Protein AF-U7QLT5-F1 (afdb_monomer_lite)

pLDDT: mean 71.06, std 17.13, range [37.44, 96.19]

Radius of gyration: 25.37 Å; chains: 1; bounding box: 46×71×43 Å

Organism: NCBI:txid1348334

Sequence (72 aa):
MTEITSKIELPPPFPDHTQLPESDGTFVKNFYNHPQSILLTDSIGPILQKIHPDGQYAIGHSSPRCKLPELL

Structure (mmCIF, N/CA/C/O backbone):
data_AF-U7QLT5-F1
#
_entry.id   AF-U7QLT5-F1
#
loop_
_atom_site.group_PDB
_atom_site.id
_atom_site.type_symbol
_atom_site.label_atom_id
_atom_site.label_alt_id
_atom_site.label_comp_id
_atom_site.label_asym_id
_atom_site.label_entity_id
_atom_site.label_seq_id
_atom_site.pdbx_PDB_ins_code
_atom_site.Cartn_x
_atom_site.Cartn_y
_atom_site.Cartn_z
_atom_site.occupancy
_atom_site.B_iso_or_equiv
_atom_site.auth_seq_id
_atom_site.auth_comp_id
_atom_site.auth_asym_id
_atom_site.auth_atom_id
_atom_site.pdbx_PDB_model_num
ATOM 1 N N . MET A 1 1 ? 24.877 52.811 -28.795 1.00 41.41 1 MET A N 1
ATOM 2 C CA . MET A 1 1 ? 24.231 51.996 -27.749 1.00 41.41 1 MET A CA 1
ATOM 3 C C . MET A 1 1 ? 24.522 50.552 -28.109 1.00 41.41 1 MET A C 1
ATOM 5 O O . MET A 1 1 ? 23.946 50.055 -29.064 1.00 41.41 1 MET A O 1
ATOM 9 N N . THR A 1 2 ? 25.545 49.957 -27.503 1.00 43.22 2 THR A N 1
ATOM 10 C CA . THR A 1 2 ? 26.045 48.631 -27.895 1.00 43.22 2 THR A CA 1
ATOM 11 C C . THR A 1 2 ? 25.375 47.606 -26.987 1.00 43.22 2 THR A C 1
ATOM 13 O O . THR A 1 2 ? 25.684 47.555 -25.800 1.00 43.22 2 THR A O 1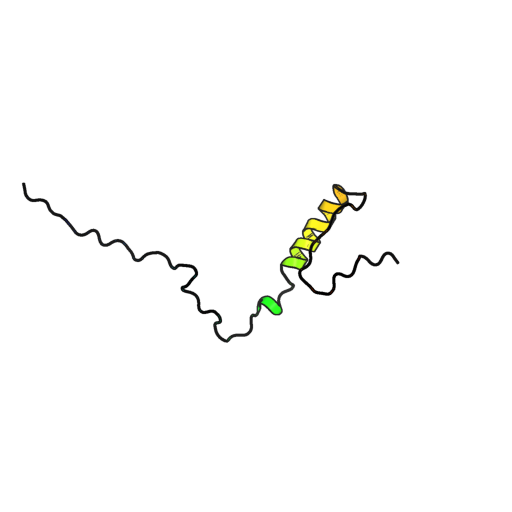
ATOM 16 N N . GLU A 1 3 ? 24.403 46.856 -27.508 1.00 60.00 3 GLU A N 1
ATOM 17 C CA . GLU A 1 3 ? 23.735 45.793 -26.754 1.00 60.00 3 GLU A CA 1
ATOM 18 C C . GLU A 1 3 ? 24.662 44.583 -26.632 1.00 60.00 3 GLU A C 1
ATOM 20 O O . GLU A 1 3 ? 25.001 43.914 -27.607 1.00 60.00 3 GLU A O 1
ATOM 25 N N . ILE A 1 4 ? 25.089 44.314 -25.403 1.00 60.72 4 ILE A N 1
ATOM 26 C CA . ILE A 1 4 ? 25.855 43.127 -25.039 1.00 60.72 4 ILE A CA 1
ATOM 27 C C . ILE A 1 4 ? 24.837 42.012 -24.791 1.00 60.72 4 ILE A C 1
ATOM 29 O O . ILE A 1 4 ? 24.346 41.843 -23.679 1.00 60.72 4 ILE A O 1
ATOM 33 N N . THR A 1 5 ? 24.471 41.267 -25.835 1.00 65.56 5 THR A N 1
ATOM 34 C CA . THR A 1 5 ? 23.715 40.017 -25.659 1.00 65.56 5 THR A CA 1
ATOM 35 C C . THR A 1 5 ? 24.706 38.933 -25.248 1.00 65.56 5 THR A C 1
ATOM 37 O O . THR A 1 5 ? 25.204 38.171 -26.077 1.00 65.56 5 THR A O 1
ATOM 40 N N . SER A 1 6 ? 25.062 38.893 -23.964 1.00 69.75 6 SER A N 1
ATOM 41 C CA . SER A 1 6 ? 25.726 37.721 -23.401 1.00 69.75 6 SER A CA 1
ATOM 42 C C . SER A 1 6 ? 24.724 36.570 -23.437 1.00 69.75 6 SER A C 1
ATOM 44 O O . SER A 1 6 ? 23.674 36.609 -22.799 1.00 69.75 6 SER A O 1
ATOM 46 N N . LYS A 1 7 ? 25.016 35.550 -24.245 1.00 75.19 7 LYS A N 1
ATOM 47 C CA . LYS A 1 7 ? 24.236 34.315 -24.286 1.00 75.19 7 LYS A CA 1
ATOM 48 C C . LYS A 1 7 ? 24.266 33.700 -22.885 1.00 75.19 7 LYS A C 1
ATOM 50 O O . LYS A 1 7 ? 25.301 33.206 -22.453 1.00 75.19 7 LYS A O 1
ATOM 55 N N . ILE A 1 8 ? 23.151 33.783 -22.165 1.00 77.12 8 ILE A N 1
ATOM 56 C CA . ILE A 1 8 ? 22.988 33.119 -20.873 1.00 77.12 8 ILE A CA 1
ATOM 57 C C . ILE A 1 8 ? 22.886 31.626 -21.184 1.00 77.12 8 ILE A C 1
ATOM 59 O O . ILE A 1 8 ? 21.860 31.160 -21.679 1.00 77.12 8 ILE A O 1
ATOM 63 N N . GLU A 1 9 ? 23.969 30.882 -20.969 1.00 80.50 9 GLU A N 1
ATOM 64 C CA . GLU A 1 9 ? 23.919 29.424 -21.035 1.00 80.50 9 GLU A CA 1
ATOM 65 C C . GLU A 1 9 ? 23.173 28.915 -19.805 1.00 80.50 9 GLU A C 1
ATOM 67 O O . GLU A 1 9 ? 23.661 28.980 -18.677 1.00 80.50 9 GLU A O 1
ATOM 72 N N . LEU A 1 10 ? 21.938 28.470 -20.027 1.00 80.81 10 LEU A N 1
ATOM 73 C CA . LEU A 1 10 ? 21.151 27.812 -18.998 1.00 80.81 10 LEU A CA 1
ATOM 74 C C . LEU A 1 10 ? 21.727 26.412 -18.740 1.00 80.81 10 LEU A C 1
ATOM 76 O O . LEU A 1 10 ? 22.182 25.758 -19.684 1.00 80.81 10 LEU A O 1
ATOM 80 N N . PRO A 1 11 ? 21.694 25.931 -17.485 1.00 83.00 11 PRO A N 1
ATOM 81 C CA . PRO A 1 11 ? 22.060 24.556 -17.191 1.00 83.00 11 PRO A CA 1
ATOM 82 C C . PRO A 1 11 ? 21.141 23.586 -17.949 1.00 83.00 11 PRO A C 1
ATOM 84 O O . PRO A 1 11 ? 19.998 23.937 -18.268 1.00 83.00 11 PRO A O 1
ATOM 87 N N . PRO A 1 12 ? 21.618 22.362 -18.236 1.00 82.06 12 PRO A N 1
ATOM 88 C CA . PRO A 1 12 ? 20.787 21.346 -18.863 1.00 82.06 12 PRO A CA 1
ATOM 89 C C . PRO A 1 12 ? 19.521 21.090 -18.026 1.00 82.06 12 PRO A C 1
ATOM 91 O O . PRO A 1 12 ? 19.568 21.184 -16.794 1.00 82.06 12 PRO A O 1
ATOM 94 N N . PRO A 1 13 ? 18.384 20.784 -18.675 1.00 82.12 13 PRO A N 1
ATOM 95 C CA . PRO A 1 13 ? 17.139 20.494 -17.978 1.00 82.12 13 PRO A CA 1
ATOM 96 C C . PRO A 1 13 ? 17.297 19.268 -17.075 1.00 82.12 13 PRO A C 1
ATOM 98 O O . PRO A 1 13 ? 18.083 18.362 -17.359 1.00 82.12 13 PRO A O 1
ATOM 101 N N . PHE A 1 14 ? 16.530 19.240 -15.985 1.00 85.12 14 PHE A N 1
ATOM 102 C CA . PHE A 1 14 ? 16.464 18.069 -15.119 1.00 85.12 14 PHE A CA 1
ATOM 103 C C . PHE A 1 14 ? 15.996 16.833 -15.900 1.00 85.12 14 PHE A C 1
ATOM 105 O O . PHE A 1 14 ? 15.219 16.971 -16.850 1.00 85.12 14 PHE A O 1
ATOM 112 N N . PRO A 1 15 ? 16.447 15.633 -15.501 1.00 84.06 15 PRO A N 1
ATOM 113 C CA . PRO A 1 15 ? 16.052 14.406 -16.161 1.00 84.06 15 PRO A CA 1
ATOM 114 C C . PRO A 1 15 ? 14.539 14.181 -16.081 1.00 84.06 15 PRO A C 1
ATOM 116 O O . PRO A 1 15 ? 13.923 14.396 -15.036 1.00 84.06 15 PRO A O 1
ATOM 119 N N . ASP A 1 16 ? 13.942 13.749 -17.189 1.00 80.12 16 ASP A N 1
ATOM 120 C CA . ASP A 1 16 ? 12.527 13.390 -17.267 1.00 80.12 16 ASP A CA 1
ATOM 121 C C . ASP A 1 16 ? 12.297 11.878 -17.047 1.00 80.12 16 ASP A C 1
ATOM 123 O O . ASP A 1 16 ? 13.227 11.070 -17.002 1.00 80.12 16 ASP A O 1
ATOM 127 N N . HIS A 1 17 ? 11.029 11.486 -16.899 1.00 75.88 17 HIS A N 1
ATOM 128 C CA . HIS A 1 17 ? 10.617 10.106 -16.613 1.00 75.88 17 HIS A CA 1
ATOM 129 C C . HIS A 1 17 ? 10.932 9.094 -17.733 1.00 75.88 17 HIS A C 1
ATOM 131 O O . HIS A 1 17 ? 10.774 7.896 -17.517 1.00 75.88 17 HIS A O 1
ATOM 137 N N . THR A 1 18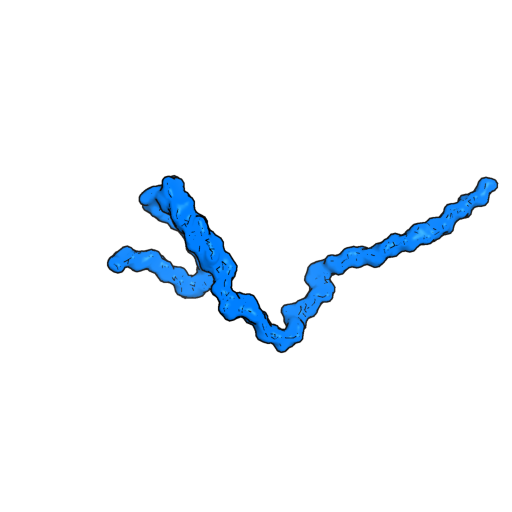 ? 11.368 9.547 -18.911 1.00 81.19 18 THR A N 1
ATOM 138 C CA . THR A 1 18 ? 11.776 8.699 -20.044 1.00 81.19 18 THR A CA 1
ATOM 139 C C . THR A 1 18 ? 13.260 8.332 -20.010 1.00 81.19 18 THR A C 1
ATOM 141 O O . THR A 1 18 ? 13.714 7.512 -20.802 1.00 81.19 18 THR A O 1
ATOM 144 N N . GLN A 1 19 ? 14.028 8.918 -19.087 1.00 82.19 19 GLN A N 1
ATOM 145 C CA . GLN A 1 19 ? 15.488 8.794 -19.048 1.00 82.19 19 GLN A CA 1
ATOM 146 C C . GLN A 1 19 ? 15.989 7.619 -18.203 1.00 82.19 19 GLN A C 1
ATOM 148 O O . GLN A 1 19 ? 17.197 7.406 -18.094 1.00 82.19 19 GLN A O 1
ATOM 153 N N . LEU A 1 20 ? 15.077 6.846 -17.611 1.00 74.56 20 LEU A N 1
ATOM 154 C CA . LEU A 1 20 ? 15.407 5.590 -16.950 1.00 74.56 20 LEU A CA 1
ATOM 155 C C . LEU A 1 20 ? 15.138 4.419 -17.905 1.00 74.56 20 LEU A C 1
ATOM 157 O O . LEU A 1 20 ? 14.092 4.401 -18.558 1.00 74.56 20 LEU A O 1
ATOM 161 N N . PRO A 1 21 ? 16.053 3.436 -17.999 1.00 73.94 21 PRO A N 1
ATOM 162 C CA . PRO A 1 21 ? 15.788 2.221 -18.755 1.00 73.94 21 PRO A CA 1
ATOM 163 C C . PRO A 1 21 ? 14.613 1.459 -18.128 1.00 73.94 21 PRO A C 1
ATOM 165 O O . PRO A 1 21 ? 14.407 1.510 -16.917 1.00 73.94 21 PRO A O 1
ATOM 168 N N . GLU A 1 22 ? 13.870 0.713 -18.948 1.00 70.69 22 GLU A N 1
ATOM 169 C CA . GLU A 1 22 ? 12.768 -0.151 -18.488 1.00 70.69 22 GLU A CA 1
ATOM 170 C C . GLU A 1 22 ? 13.225 -1.136 -17.389 1.00 70.69 22 GLU A C 1
ATOM 172 O O . GLU A 1 22 ? 12.475 -1.459 -16.470 1.00 70.69 22 GLU A O 1
ATOM 177 N N . SER A 1 23 ? 14.479 -1.592 -17.466 1.00 74.31 23 SER A N 1
ATOM 178 C CA . SER A 1 23 ? 15.118 -2.489 -16.507 1.00 74.31 23 SER A CA 1
ATOM 179 C C . SER A 1 23 ? 16.635 -2.281 -16.517 1.00 74.31 23 SER A C 1
ATOM 181 O O . SER A 1 23 ? 17.218 -1.971 -17.555 1.00 74.31 23 SER A O 1
ATOM 183 N N . ASP A 1 24 ? 17.294 -2.494 -15.379 1.00 78.69 24 ASP A N 1
ATOM 184 C CA . ASP A 1 24 ? 18.758 -2.555 -15.269 1.00 78.69 24 ASP A CA 1
ATOM 185 C C . ASP A 1 24 ? 19.307 -3.991 -15.421 1.00 78.69 24 ASP A C 1
ATOM 187 O O . ASP A 1 24 ? 20.490 -4.242 -15.188 1.00 78.69 24 ASP A O 1
ATOM 191 N N . GLY A 1 25 ? 18.452 -4.951 -15.803 1.00 77.81 25 GLY A N 1
ATOM 192 C CA . GLY A 1 25 ? 18.806 -6.366 -15.945 1.00 77.81 25 GLY A CA 1
ATOM 193 C C . GLY A 1 25 ? 19.058 -7.083 -14.616 1.00 77.81 25 GLY A C 1
ATOM 194 O O . GLY A 1 25 ? 19.430 -8.258 -14.616 1.00 77.81 25 GLY A O 1
ATOM 195 N N . THR A 1 26 ? 18.856 -6.410 -13.480 1.00 78.56 26 THR A N 1
ATOM 196 C CA . THR A 1 26 ? 18.955 -7.014 -12.153 1.00 78.56 26 THR A CA 1
ATOM 197 C C . THR A 1 26 ? 17.579 -7.431 -11.650 1.00 78.56 26 THR A C 1
ATOM 199 O O . THR A 1 26 ? 16.547 -6.844 -11.979 1.00 78.56 26 THR A O 1
ATOM 202 N N . PHE A 1 27 ? 17.536 -8.488 -10.838 1.00 71.06 27 PHE A N 1
ATOM 203 C CA . PHE A 1 27 ? 16.292 -8.857 -10.175 1.00 71.06 27 PHE A CA 1
ATOM 204 C C . PHE A 1 27 ? 15.852 -7.735 -9.237 1.00 71.06 27 PHE A C 1
ATOM 206 O O . PHE A 1 27 ? 16.620 -7.292 -8.379 1.00 71.06 27 PHE A O 1
ATOM 213 N N . VAL A 1 28 ? 14.586 -7.332 -9.361 1.00 65.12 28 VAL A N 1
ATOM 214 C CA . VAL A 1 28 ? 13.962 -6.340 -8.486 1.00 65.12 28 VAL A CA 1
ATOM 215 C C . VAL A 1 28 ? 14.027 -6.840 -7.044 1.00 65.12 28 VAL A C 1
ATOM 217 O O . VAL A 1 28 ? 13.237 -7.679 -6.614 1.00 65.12 28 VAL A O 1
ATOM 220 N N . LYS A 1 2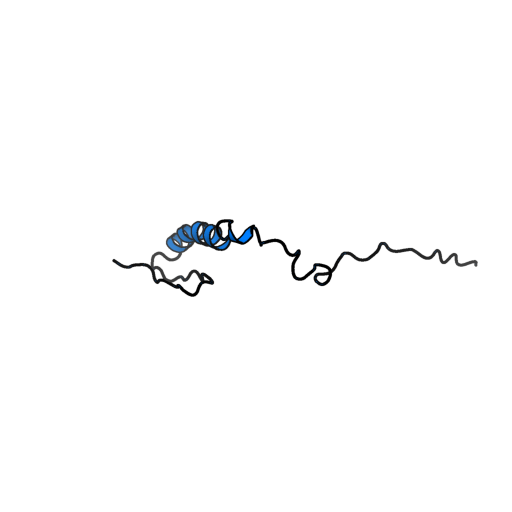9 ? 14.962 -6.297 -6.260 1.00 66.00 29 LYS A N 1
ATOM 221 C CA . LYS A 1 29 ? 15.123 -6.651 -4.840 1.00 66.00 29 LYS A CA 1
ATOM 222 C C . LYS A 1 29 ? 13.883 -6.305 -4.008 1.00 66.00 29 LYS A C 1
ATOM 224 O O . LYS A 1 29 ? 13.642 -6.946 -2.990 1.00 66.00 29 LYS A O 1
ATOM 229 N N . ASN A 1 30 ? 13.055 -5.366 -4.478 1.00 62.09 30 ASN A N 1
ATOM 230 C CA . ASN A 1 30 ? 11.779 -5.013 -3.848 1.00 62.09 30 ASN A CA 1
ATOM 231 C C . ASN A 1 30 ? 10.761 -6.159 -3.808 1.00 62.09 30 ASN A C 1
ATOM 233 O O . ASN A 1 30 ? 9.861 -6.097 -2.981 1.00 62.09 30 ASN A O 1
ATOM 237 N N . PHE A 1 31 ? 10.905 -7.206 -4.628 1.00 58.97 31 PHE A N 1
ATOM 238 C CA . PHE A 1 31 ? 10.043 -8.393 -4.539 1.00 58.97 31 PHE A CA 1
ATOM 239 C C . PHE A 1 31 ? 10.311 -9.248 -3.293 1.00 58.97 31 PHE A C 1
ATOM 241 O O . PHE A 1 31 ? 9.438 -10.004 -2.878 1.00 58.97 31 PHE A O 1
ATOM 248 N N . TYR A 1 32 ? 11.506 -9.137 -2.704 1.00 56.84 32 TYR A N 1
ATOM 249 C CA . TYR A 1 32 ? 11.880 -9.849 -1.477 1.00 56.84 32 TYR A CA 1
ATOM 250 C C . TYR A 1 32 ? 11.627 -9.027 -0.214 1.00 56.84 32 TYR A C 1
ATOM 252 O O . TYR A 1 32 ? 11.579 -9.582 0.883 1.00 56.84 32 TYR A O 1
ATOM 260 N N . ASN A 1 33 ? 11.466 -7.710 -0.353 1.00 58.16 33 ASN A N 1
ATOM 261 C CA . ASN A 1 33 ? 10.978 -6.887 0.739 1.00 58.16 33 ASN A CA 1
ATOM 262 C C . ASN A 1 33 ? 9.509 -7.236 0.983 1.00 58.16 33 ASN A C 1
ATOM 264 O O . ASN A 1 33 ? 8.752 -7.449 0.035 1.00 58.16 33 ASN A O 1
ATOM 268 N N . HIS A 1 34 ? 9.104 -7.282 2.255 1.00 62.06 34 HIS A N 1
ATOM 269 C CA . HIS A 1 34 ? 7.688 -7.327 2.597 1.00 62.06 34 HIS A CA 1
ATOM 270 C C . HIS A 1 34 ? 6.972 -6.241 1.781 1.00 62.06 34 HIS A C 1
ATOM 272 O O . HIS A 1 34 ? 7.434 -5.093 1.815 1.00 62.06 34 HIS A O 1
ATOM 278 N N . PRO A 1 35 ? 5.927 -6.578 1.000 1.00 63.44 35 PRO A N 1
ATOM 279 C CA . PRO A 1 35 ? 5.273 -5.603 0.149 1.00 63.44 35 PRO A CA 1
ATOM 280 C C . PRO A 1 35 ? 4.938 -4.371 0.982 1.00 63.44 35 PRO A C 1
ATOM 282 O O . PRO A 1 35 ? 4.292 -4.483 2.023 1.00 63.44 35 PRO A O 1
ATOM 285 N N . GLN A 1 36 ? 5.380 -3.191 0.547 1.00 62.59 36 GLN A N 1
ATOM 286 C CA . GLN A 1 36 ? 5.062 -1.942 1.249 1.00 62.59 36 GLN A CA 1
ATOM 287 C C . GLN A 1 36 ? 3.538 -1.761 1.399 1.00 62.59 36 GLN A C 1
ATOM 289 O O . GLN A 1 36 ? 3.074 -1.112 2.335 1.00 62.59 36 GLN A O 1
ATOM 294 N N . SER A 1 37 ? 2.758 -2.400 0.517 1.00 63.28 37 SER A N 1
ATOM 295 C CA . SER A 1 37 ? 1.302 -2.501 0.603 1.00 63.28 37 SER A CA 1
ATOM 296 C C . SER A 1 37 ? 0.798 -3.219 1.858 1.00 63.28 37 SER A C 1
ATOM 298 O O . SER A 1 37 ? -0.258 -2.845 2.367 1.00 63.28 37 SER A O 1
ATOM 300 N N . ILE A 1 38 ? 1.521 -4.213 2.385 1.00 69.06 38 ILE A N 1
ATOM 301 C CA . ILE A 1 38 ? 1.110 -4.921 3.601 1.00 69.06 38 ILE A CA 1
ATOM 302 C C . ILE A 1 38 ? 1.375 -4.053 4.833 1.00 69.06 38 ILE A C 1
ATOM 304 O O . ILE A 1 38 ? 0.472 -3.897 5.644 1.00 69.06 38 ILE A O 1
ATOM 308 N N . LEU A 1 39 ? 2.519 -3.361 4.918 1.00 72.25 39 LEU A N 1
ATOM 309 C CA . LEU A 1 39 ? 2.772 -2.435 6.032 1.00 72.25 39 LEU A CA 1
ATOM 310 C C . LEU A 1 39 ? 1.706 -1.329 6.112 1.00 72.25 39 LEU A C 1
ATOM 312 O O . LEU A 1 39 ? 1.251 -0.978 7.201 1.00 72.25 39 LEU A O 1
ATOM 316 N N . LEU A 1 40 ? 1.288 -0.789 4.962 1.00 76.19 40 LEU A N 1
ATOM 317 C CA . LEU A 1 40 ? 0.221 0.210 4.898 1.00 76.19 40 LEU A CA 1
ATOM 318 C C . LEU A 1 40 ? -1.130 -0.369 5.345 1.00 76.19 40 LEU A C 1
ATOM 320 O O . LEU A 1 40 ? -1.851 0.281 6.101 1.00 76.19 40 LEU A O 1
ATOM 324 N N . THR A 1 41 ? -1.447 -1.590 4.905 1.00 79.19 41 THR A N 1
ATOM 325 C CA . THR A 1 41 ? -2.670 -2.315 5.284 1.00 79.19 41 THR A CA 1
ATOM 326 C C . THR A 1 41 ? -2.718 -2.581 6.789 1.00 79.19 41 THR A C 1
ATOM 328 O O . THR A 1 41 ? -3.716 -2.266 7.438 1.00 79.19 41 THR A O 1
ATOM 331 N N . ASP A 1 42 ? -1.621 -3.074 7.359 1.00 81.12 42 ASP A N 1
ATOM 332 C CA . ASP A 1 42 ? -1.508 -3.368 8.788 1.00 81.12 42 ASP A CA 1
ATOM 333 C C . ASP A 1 42 ? -1.593 -2.090 9.631 1.00 81.12 42 ASP A C 1
ATOM 335 O O . ASP A 1 42 ? -2.248 -2.064 10.672 1.00 81.12 42 ASP A O 1
ATOM 339 N N . SER A 1 43 ? -0.985 -0.998 9.158 1.00 87.19 43 SER A N 1
ATOM 340 C CA . SER A 1 43 ? -0.979 0.281 9.878 1.00 87.19 43 SER A CA 1
ATOM 341 C C . SER A 1 43 ? -2.350 0.962 9.896 1.00 87.19 43 SER A C 1
ATOM 343 O O . SER A 1 43 ? -2.697 1.617 10.880 1.00 87.19 43 SER A O 1
ATOM 345 N N . ILE A 1 44 ? -3.142 0.837 8.822 1.00 89.38 44 ILE A N 1
ATOM 346 C CA . ILE A 1 44 ? -4.445 1.512 8.709 1.00 89.38 44 ILE A CA 1
ATOM 347 C C . ILE A 1 44 ? -5.603 0.693 9.295 1.00 89.38 44 ILE A C 1
ATOM 349 O O . ILE A 1 44 ? -6.607 1.272 9.716 1.00 89.38 44 ILE A O 1
ATOM 353 N N . GLY A 1 45 ? -5.462 -0.634 9.380 1.00 90.31 45 GLY A N 1
ATOM 354 C CA . GLY A 1 45 ? -6.492 -1.548 9.888 1.00 90.31 45 GLY A CA 1
ATOM 355 C C . GLY A 1 45 ? -7.091 -1.146 11.246 1.00 90.31 45 GLY A C 1
ATOM 356 O O . GLY A 1 45 ? -8.311 -0.987 11.331 1.00 90.31 45 GLY A O 1
ATOM 357 N N . PRO A 1 46 ? -6.281 -0.896 12.295 1.00 92.81 46 PRO A N 1
ATOM 358 C CA . PRO A 1 46 ? -6.789 -0.498 13.611 1.00 92.81 46 PRO A CA 1
ATOM 359 C C . PRO A 1 46 ? -7.565 0.826 13.597 1.00 92.81 46 PRO A C 1
ATOM 361 O O . PRO A 1 46 ? -8.500 1.019 14.374 1.00 92.81 46 PRO A O 1
ATOM 364 N N . ILE A 1 47 ? -7.195 1.748 12.704 1.00 94.94 47 ILE A N 1
ATOM 365 C CA . ILE A 1 47 ? -7.884 3.033 12.560 1.00 94.94 47 ILE A CA 1
ATOM 366 C C . ILE A 1 47 ? -9.249 2.823 11.912 1.00 94.94 47 ILE A C 1
ATOM 368 O O . ILE A 1 47 ? -10.236 3.352 12.419 1.00 94.94 47 ILE A O 1
ATOM 372 N N . LEU A 1 48 ? -9.320 2.008 10.854 1.00 92.06 48 LEU A N 1
ATOM 373 C CA . LEU A 1 48 ? -10.575 1.666 10.182 1.00 92.06 48 LEU A CA 1
ATOM 374 C C . LEU A 1 48 ? -11.550 0.967 11.131 1.00 92.06 48 LEU A C 1
ATOM 376 O O . LEU A 1 48 ? -12.708 1.361 11.187 1.00 92.06 48 LEU A O 1
ATOM 380 N N . GLN A 1 49 ? -11.079 0.032 11.958 1.00 93.25 49 GLN A N 1
ATOM 381 C CA . GLN A 1 49 ? -11.911 -0.613 12.984 1.00 93.25 49 GLN A CA 1
ATOM 382 C C . GLN A 1 49 ? -12.465 0.381 14.013 1.00 93.25 49 GLN A C 1
ATOM 384 O O . GLN A 1 49 ? -13.596 0.237 14.471 1.00 93.25 49 GLN A O 1
ATOM 389 N N . LYS A 1 50 ? -11.687 1.409 14.373 1.00 95.38 50 LYS A N 1
ATOM 390 C CA . LYS A 1 50 ? -12.125 2.435 15.326 1.00 95.38 50 LYS A CA 1
ATOM 391 C C . LYS A 1 50 ? -13.227 3.336 14.758 1.00 95.38 50 LYS A C 1
ATOM 393 O O . LYS A 1 50 ? -14.087 3.770 15.520 1.00 95.38 50 LYS A O 1
ATOM 398 N N . ILE A 1 51 ? -13.185 3.651 13.461 1.00 96.19 51 ILE A N 1
ATOM 399 C CA . ILE A 1 51 ? -14.143 4.570 12.815 1.00 96.19 51 ILE A CA 1
ATOM 400 C C . ILE A 1 51 ? -15.323 3.850 12.138 1.00 96.19 51 ILE A C 1
ATOM 402 O O . ILE A 1 51 ? -16.380 4.453 11.980 1.00 96.19 51 ILE A O 1
ATOM 406 N N . HIS A 1 52 ? -15.157 2.570 11.791 1.00 93.19 52 HIS A N 1
ATOM 407 C CA . HIS A 1 52 ? -16.161 1.680 11.197 1.00 93.19 52 HIS A CA 1
ATOM 408 C C . HIS A 1 52 ? -16.259 0.378 12.017 1.00 93.19 52 HIS A C 1
ATOM 410 O O . HIS A 1 52 ? -15.833 -0.685 11.553 1.00 93.19 52 HIS A O 1
ATOM 416 N N . PRO A 1 53 ? -16.786 0.434 13.258 1.00 91.25 53 PRO A N 1
ATOM 417 C CA . PRO A 1 53 ? -16.913 -0.747 14.118 1.00 91.25 53 PRO A CA 1
ATOM 418 C C . PRO A 1 53 ? -17.920 -1.776 13.579 1.00 91.25 53 PRO A C 1
ATOM 420 O O . PRO A 1 53 ? -17.906 -2.931 13.992 1.00 91.25 53 PRO A O 1
ATOM 423 N N . ASP A 1 54 ? -18.783 -1.363 12.652 1.00 94.44 54 ASP A N 1
ATOM 424 C CA . ASP A 1 54 ? -19.699 -2.206 11.883 1.00 94.44 54 ASP A CA 1
ATOM 425 C C . ASP A 1 54 ? -19.003 -2.986 10.754 1.00 94.44 54 ASP A C 1
ATOM 427 O O . ASP A 1 54 ? -19.631 -3.818 10.103 1.00 94.44 54 ASP A O 1
ATOM 431 N N . GLY A 1 55 ? -17.711 -2.736 10.520 1.00 87.50 55 GLY A N 1
ATOM 432 C CA . GLY A 1 55 ? -16.928 -3.407 9.488 1.00 87.50 55 GLY A CA 1
ATOM 433 C C . GLY A 1 55 ? -17.230 -2.925 8.070 1.00 87.50 55 GLY A C 1
ATOM 434 O O . GLY A 1 55 ? -16.816 -3.574 7.112 1.00 87.50 55 GLY A O 1
ATOM 435 N N . GLN A 1 56 ? -17.918 -1.791 7.906 1.00 89.69 56 GLN A N 1
ATOM 436 C CA . GLN A 1 56 ? -18.295 -1.248 6.597 1.00 89.69 56 GLN A CA 1
ATOM 437 C C . GLN A 1 56 ? -17.122 -0.516 5.917 1.00 89.69 56 GLN A C 1
ATOM 439 O O . GLN A 1 56 ? -17.201 0.669 5.595 1.00 89.69 56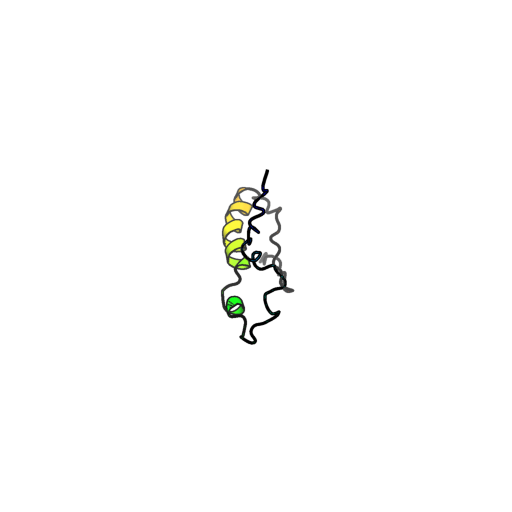 GLN A O 1
ATOM 444 N N . TYR A 1 57 ? -16.015 -1.225 5.688 1.00 88.75 57 TYR A N 1
ATOM 445 C CA . TYR A 1 57 ? -14.855 -0.750 4.933 1.00 88.75 57 TYR A CA 1
ATOM 446 C C . TYR A 1 57 ? -14.208 -1.893 4.1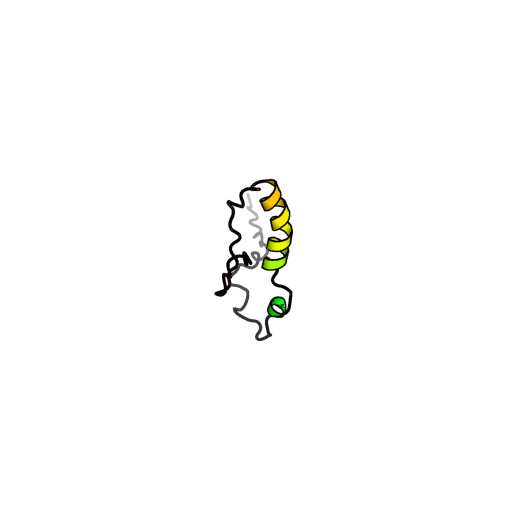36 1.00 88.75 57 TYR A C 1
ATOM 448 O O . TYR A 1 57 ? -14.349 -3.066 4.470 1.00 88.75 57 TYR A O 1
ATOM 456 N N . ALA A 1 58 ? -13.460 -1.556 3.084 1.00 84.00 58 ALA A N 1
ATOM 457 C CA . ALA A 1 58 ? -12.692 -2.522 2.305 1.00 84.00 58 ALA A CA 1
ATOM 458 C C . ALA A 1 58 ? -11.250 -2.037 2.132 1.00 84.00 58 ALA A C 1
ATOM 460 O O . ALA A 1 58 ? -11.017 -0.862 1.851 1.00 84.00 58 ALA A O 1
ATOM 461 N N . ILE A 1 59 ? -10.286 -2.950 2.270 1.00 80.94 59 ILE A N 1
ATOM 462 C CA . ILE A 1 59 ? -8.880 -2.696 1.941 1.00 80.94 59 ILE A CA 1
ATOM 463 C C . ILE A 1 59 ? -8.567 -3.470 0.663 1.00 80.94 59 ILE A C 1
ATOM 465 O O . ILE A 1 59 ? -8.602 -4.699 0.641 1.00 80.94 59 ILE A O 1
ATOM 469 N N . GLY A 1 60 ? -8.299 -2.751 -0.425 1.00 69.19 60 GLY A N 1
ATOM 470 C CA . GLY A 1 60 ? -7.917 -3.372 -1.688 1.00 69.19 60 GLY A CA 1
ATOM 471 C C . GLY A 1 60 ? -6.482 -3.889 -1.623 1.00 69.19 60 GLY A C 1
ATOM 472 O O . GLY A 1 60 ? -5.554 -3.094 -1.512 1.00 69.19 60 GLY A O 1
ATOM 473 N N . HIS A 1 61 ? -6.287 -5.204 -1.740 1.00 62.97 61 HIS A N 1
ATOM 474 C CA . HIS A 1 61 ? -4.969 -5.788 -1.992 1.00 62.97 61 HIS A CA 1
ATOM 475 C C . HIS A 1 61 ? -4.876 -6.190 -3.468 1.00 62.97 61 HIS A C 1
ATOM 477 O O . HIS A 1 61 ? -5.700 -6.963 -3.958 1.00 62.97 61 HIS A O 1
ATOM 483 N N . SER A 1 62 ? -3.885 -5.678 -4.203 1.00 48.75 62 SER A N 1
ATOM 484 C CA . SER A 1 62 ? -3.629 -6.095 -5.586 1.00 48.75 62 SER A CA 1
ATOM 485 C C . SER A 1 62 ? -2.986 -7.485 -5.595 1.00 48.75 62 SER A C 1
ATOM 487 O O . SER A 1 62 ? -1.768 -7.629 -5.672 1.00 48.75 62 SER A O 1
ATOM 489 N N . SER A 1 63 ? -3.793 -8.531 -5.433 1.00 40.16 63 SER A N 1
ATOM 490 C CA . SER A 1 63 ? -3.389 -9.936 -5.560 1.00 40.16 63 SER A CA 1
ATOM 491 C C . SER A 1 63 ? -4.615 -10.804 -5.885 1.00 40.16 63 SER A C 1
ATOM 493 O O . SER A 1 63 ? -5.663 -10.605 -5.275 1.00 40.16 63 SER A O 1
ATOM 495 N N . PRO A 1 64 ? -4.520 -11.820 -6.768 1.00 39.66 64 PRO A N 1
ATOM 496 C CA . PRO A 1 64 ? -5.660 -12.648 -7.199 1.00 39.66 64 PRO A CA 1
ATOM 497 C C . PRO A 1 64 ? -6.221 -13.580 -6.109 1.00 39.66 64 PRO A C 1
ATOM 499 O O . PRO A 1 64 ? -7.136 -14.358 -6.360 1.00 39.66 64 PRO A O 1
ATOM 502 N N . ARG A 1 65 ? -5.698 -13.507 -4.882 1.00 39.78 65 ARG A N 1
ATOM 503 C CA . ARG A 1 65 ? -6.283 -14.133 -3.695 1.00 39.78 65 ARG A CA 1
ATOM 504 C C . ARG A 1 65 ? -6.810 -13.056 -2.761 1.00 39.78 65 ARG A C 1
ATOM 506 O O . ARG A 1 65 ? -6.283 -12.847 -1.673 1.00 39.78 65 ARG A O 1
ATOM 513 N N . CYS A 1 66 ? -7.883 -12.406 -3.190 1.00 41.06 66 CYS A N 1
ATOM 514 C CA . CYS A 1 66 ? -8.818 -11.781 -2.271 1.00 41.06 66 CYS A CA 1
ATOM 515 C C . CYS A 1 66 ? -9.476 -12.919 -1.469 1.00 41.06 66 CYS A C 1
ATOM 517 O O . CYS A 1 66 ? -10.514 -13.450 -1.857 1.00 41.06 66 CYS A O 1
ATOM 519 N N . LYS A 1 67 ? -8.809 -13.406 -0.417 1.00 41.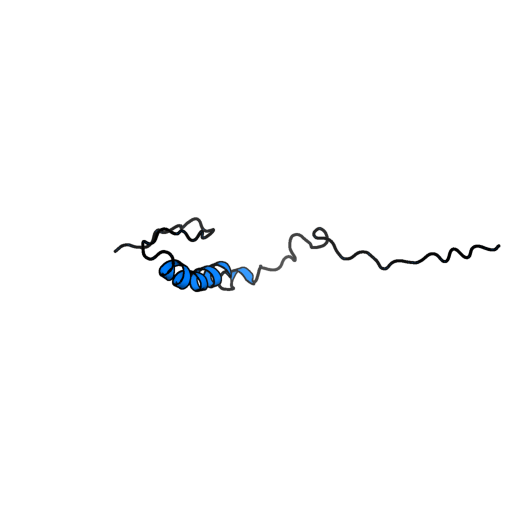31 67 LYS A N 1
ATOM 520 C CA . LYS A 1 67 ? -9.505 -14.175 0.609 1.00 41.31 67 LYS A CA 1
ATOM 521 C C . LYS A 1 67 ? -10.222 -13.149 1.473 1.00 41.31 67 LYS A C 1
ATOM 523 O O . LYS A 1 67 ? -9.578 -12.332 2.126 1.00 41.31 67 LYS A O 1
ATOM 528 N N . LEU A 1 68 ? -11.552 -13.202 1.409 1.00 39.16 68 LEU A N 1
ATOM 529 C CA . LEU A 1 68 ? -12.435 -12.699 2.451 1.00 39.16 68 LEU A CA 1
ATOM 530 C C . LEU A 1 68 ? -11.861 -13.060 3.835 1.00 39.16 68 LEU A C 1
ATOM 532 O O . LEU A 1 68 ? -11.207 -14.103 3.955 1.00 39.16 68 LEU A O 1
ATOM 536 N N . PRO A 1 69 ? -12.124 -12.248 4.871 1.00 43.66 69 PRO A N 1
ATOM 537 C CA . PRO A 1 69 ? -11.795 -12.638 6.232 1.00 43.66 69 PRO A CA 1
ATOM 538 C C . PRO A 1 69 ? -12.429 -14.005 6.509 1.00 43.66 69 PRO A C 1
ATOM 540 O O . PRO A 1 69 ? -13.613 -14.207 6.228 1.00 43.66 69 PRO A O 1
ATOM 543 N N . GLU A 1 70 ? -11.636 -14.954 7.011 1.00 46.12 70 GLU A N 1
ATOM 544 C CA . GLU A 1 70 ? -12.183 -16.171 7.603 1.00 46.12 70 GLU A CA 1
ATOM 545 C C . GLU A 1 70 ? -13.018 -15.752 8.816 1.00 46.12 70 GLU A C 1
ATOM 547 O O . GLU A 1 70 ? -12.513 -15.517 9.908 1.00 46.12 70 GLU A O 1
ATOM 552 N N . LEU A 1 71 ? -14.319 -15.596 8.583 1.00 40.00 71 LEU A N 1
ATOM 553 C CA . LEU A 1 71 ? -15.357 -15.771 9.586 1.00 40.00 71 LEU A CA 1
ATOM 554 C C . LEU A 1 71 ? -15.541 -17.281 9.800 1.00 40.00 71 LEU A C 1
ATOM 556 O O . LEU A 1 71 ? -16.535 -17.839 9.340 1.00 40.00 71 LEU A O 1
ATOM 560 N N . LEU A 1 72 ? -14.557 -17.922 10.442 1.00 37.44 72 LEU A N 1
ATOM 561 C CA . LEU A 1 72 ? -14.666 -19.156 11.234 1.00 37.44 72 LEU A CA 1
ATOM 562 C C . LEU A 1 72 ? -13.553 -19.177 12.288 1.00 37.44 72 LEU A C 1
ATOM 564 O O . LEU A 1 72 ? -12.376 -19.041 11.896 1.00 37.44 72 LEU A O 1
#

Secondary structure (DSSP, 8-state):
---------PPPPPPPTTSS-S--SS--GGGTSPPHHHHHHHHHHHHHHHH-TT-------SSS--------

Foldseek 3Di:
DDDDPPPPDDPDDDDDPVPDDPDPPDPDCCVVPDPVLVVVVVVCVVVCCVVPVVPPDDRDDPDPPPDDPPPD